Protein AF-A0A530QKJ3-F1 (afdb_monomer)

Foldseek 3Di:
DQLCVQLVVQVVVDDCVQLVVCVVVVDDPVCSCVPPVCVSSVVSNVLSVLVVVVVVLVPLVVQCVPDDPPDHDPSNVLVVVVVVHDDPVSVVVVVVVVVVSVVSVVVSCVVPPVPPPD

Structure (mmCIF, N/CA/C/O backbone):
data_AF-A0A530QKJ3-F1
#
_entry.id   AF-A0A530QKJ3-F1
#
loop_
_atom_site.group_PDB
_atom_site.id
_atom_site.type_symbol
_atom_site.label_atom_id
_atom_site.label_alt_id
_atom_site.label_comp_id
_atom_site.label_asym_id
_atom_site.label_entity_id
_atom_site.label_seq_id
_atom_site.pdbx_PDB_ins_code
_atom_site.Cartn_x
_atom_site.Cartn_y
_atom_site.Cartn_z
_atom_site.occupancy
_atom_site.B_iso_or_equiv
_atom_site.auth_seq_id
_atom_site.auth_comp_id
_atom_site.auth_asym_id
_atom_site.auth_atom_id
_atom_site.pdbx_PDB_model_num
ATOM 1 N N . PRO A 1 1 ? 5.026 7.054 5.073 1.00 78.75 1 PRO A N 1
ATOM 2 C CA . PRO A 1 1 ? 3.901 7.862 5.618 1.00 78.75 1 PRO A CA 1
ATOM 3 C C . PRO A 1 1 ? 2.516 7.478 5.063 1.00 78.75 1 PRO A C 1
ATOM 5 O O . PRO A 1 1 ? 1.551 7.523 5.814 1.00 78.75 1 PRO A O 1
ATOM 8 N N . TYR A 1 2 ? 2.405 7.077 3.790 1.00 82.75 2 TYR A N 1
ATOM 9 C CA . TYR A 1 2 ? 1.117 6.834 3.120 1.00 82.75 2 TYR A CA 1
ATOM 10 C C . TYR A 1 2 ? 0.216 5.799 3.809 1.00 82.75 2 TYR A C 1
ATOM 12 O O . TYR A 1 2 ? -0.948 6.083 4.070 1.00 82.75 2 TYR A O 1
ATOM 20 N N . VAL A 1 3 ? 0.767 4.640 4.189 1.00 85.81 3 VAL A N 1
ATOM 21 C CA . VAL A 1 3 ? 0.017 3.594 4.910 1.00 85.81 3 VAL A CA 1
ATOM 22 C C . VAL A 1 3 ? -0.552 4.123 6.228 1.00 85.81 3 VAL A C 1
ATOM 24 O O . VAL A 1 3 ? -1.712 3.876 6.533 1.00 85.81 3 VAL A O 1
ATOM 27 N N . ILE A 1 4 ? 0.243 4.889 6.983 1.00 87.50 4 ILE A N 1
ATOM 28 C CA . ILE A 1 4 ? -0.162 5.444 8.282 1.00 87.50 4 ILE A CA 1
ATOM 29 C C . ILE A 1 4 ? -1.372 6.362 8.107 1.00 87.50 4 ILE A C 1
ATOM 31 O O . ILE A 1 4 ? -2.337 6.230 8.844 1.00 87.50 4 ILE A O 1
ATOM 35 N N . VAL A 1 5 ? -1.358 7.248 7.108 1.00 85.62 5 VAL A N 1
ATOM 36 C CA . VAL A 1 5 ? -2.479 8.167 6.848 1.00 85.62 5 VAL A CA 1
ATOM 37 C C . VAL A 1 5 ? -3.758 7.393 6.518 1.00 85.62 5 VAL A C 1
ATOM 39 O O . VAL A 1 5 ? -4.805 7.655 7.106 1.00 85.62 5 VAL A O 1
ATOM 42 N N . VAL A 1 6 ? -3.667 6.404 5.625 1.00 83.19 6 VAL A N 1
ATOM 43 C CA . VAL A 1 6 ? -4.828 5.616 5.181 1.00 83.19 6 VAL A CA 1
ATOM 44 C C . VAL A 1 6 ? -5.393 4.752 6.312 1.00 83.19 6 VAL A C 1
ATOM 46 O O . VAL A 1 6 ? -6.606 4.707 6.515 1.00 83.19 6 VAL A O 1
ATOM 49 N N . VAL A 1 7 ? -4.530 4.083 7.078 1.00 85.56 7 VAL A N 1
ATOM 50 C CA . VAL A 1 7 ? -4.953 3.211 8.182 1.00 85.56 7 VAL A CA 1
ATOM 51 C C . VAL A 1 7 ? -5.505 4.027 9.351 1.00 85.56 7 VAL A C 1
ATOM 53 O O . VAL A 1 7 ? -6.540 3.657 9.902 1.00 85.56 7 VAL A O 1
ATOM 56 N N . SER A 1 8 ? -4.890 5.164 9.691 1.00 84.44 8 SER A N 1
ATOM 57 C CA . SER A 1 8 ? -5.386 6.052 10.749 1.00 84.44 8 SER A CA 1
ATOM 58 C C . SER A 1 8 ? -6.759 6.637 10.420 1.00 84.44 8 SER A C 1
ATOM 60 O O . SER A 1 8 ? -7.625 6.661 11.289 1.00 84.44 8 SER A O 1
ATOM 62 N N . ALA A 1 9 ? -7.002 7.037 9.167 1.00 84.00 9 ALA A N 1
ATOM 63 C CA . ALA A 1 9 ? -8.322 7.503 8.738 1.00 84.00 9 ALA A CA 1
ATOM 64 C C . ALA A 1 9 ? -9.399 6.415 8.904 1.00 84.00 9 ALA A C 1
ATOM 66 O O . ALA A 1 9 ? -10.520 6.700 9.313 1.00 84.00 9 ALA A O 1
ATOM 67 N N . ARG A 1 10 ? -9.054 5.145 8.648 1.00 82.50 10 ARG A N 1
ATOM 68 C CA . ARG A 1 10 ? -9.970 4.018 8.879 1.00 82.50 10 ARG A CA 1
ATOM 69 C C . ARG A 1 10 ? -10.202 3.766 10.364 1.00 82.50 10 ARG A C 1
ATOM 71 O O . ARG A 1 10 ? -11.351 3.600 10.756 1.00 82.50 10 ARG A O 1
ATOM 78 N N . LEU A 1 11 ? -9.155 3.803 11.186 1.00 84.38 11 LEU A N 1
ATOM 79 C CA . LEU A 1 11 ? -9.276 3.672 12.641 1.00 84.38 11 LEU A CA 1
ATOM 80 C C . LEU A 1 11 ? -10.161 4.760 13.266 1.00 84.38 11 LEU A C 1
ATOM 82 O O . LEU A 1 11 ? -10.899 4.462 14.192 1.00 84.38 11 LEU A O 1
ATOM 86 N N . GLN A 1 12 ? -10.153 5.989 12.745 1.00 84.44 12 GLN A N 1
ATOM 87 C CA . GLN A 1 12 ? -11.035 7.059 13.239 1.00 84.44 12 GLN A CA 1
ATOM 88 C C . GLN A 1 12 ? -12.526 6.775 13.016 1.00 84.44 12 GLN A C 1
ATOM 90 O O . GLN A 1 12 ? -13.361 7.270 13.762 1.00 84.44 12 GLN A O 1
ATOM 95 N N . THR A 1 13 ? -12.863 5.972 12.005 1.00 81.88 13 THR A N 1
ATOM 96 C CA . THR A 1 13 ? -14.250 5.566 11.717 1.00 81.88 13 THR A CA 1
ATOM 97 C C . THR A 1 13 ? -14.686 4.306 12.472 1.00 81.88 13 THR A C 1
ATOM 99 O O . THR A 1 13 ? -15.797 3.820 12.270 1.00 81.88 13 THR A O 1
ATOM 102 N N . PHE A 1 14 ? -13.809 3.732 13.299 1.00 84.56 14 PHE A N 1
ATOM 103 C CA . PHE A 1 14 ? -14.083 2.506 14.036 1.00 84.56 14 PHE A CA 1
ATOM 104 C C . PHE A 1 14 ? -14.910 2.786 15.294 1.00 84.56 14 PHE A C 1
ATOM 106 O O . PHE A 1 14 ? -14.534 3.620 16.114 1.00 84.56 14 PHE A O 1
ATOM 113 N N . ALA A 1 15 ? -16.017 2.059 15.456 1.00 84.94 15 ALA A N 1
ATOM 114 C CA . ALA A 1 15 ? -16.871 2.137 16.634 1.00 84.94 15 ALA A CA 1
ATOM 115 C C . ALA A 1 15 ? -16.205 1.437 17.841 1.00 84.94 15 ALA A C 1
ATOM 117 O O . ALA A 1 15 ? -16.057 0.208 17.820 1.00 84.94 15 ALA A O 1
ATOM 118 N N . PRO A 1 16 ? -15.825 2.170 18.907 1.00 85.81 16 PRO A N 1
ATOM 119 C CA . PRO A 1 16 ? -15.162 1.588 20.076 1.00 85.81 16 PRO A CA 1
ATOM 120 C C . PRO A 1 16 ? -16.060 0.607 20.847 1.00 85.81 16 PRO A C 1
ATOM 122 O O . PRO A 1 16 ? -15.544 -0.272 21.543 1.00 85.81 16 PRO A O 1
ATOM 125 N N . GLU A 1 17 ? -17.384 0.677 20.659 1.00 89.00 17 GLU A N 1
ATOM 126 C CA . GLU A 1 17 ? -18.345 -0.251 21.270 1.00 89.00 17 GLU A CA 1
ATOM 127 C C . GLU A 1 17 ? -18.044 -1.723 20.929 1.00 89.00 17 GLU A C 1
ATOM 129 O O . GLU A 1 17 ? -18.278 -2.614 21.746 1.00 89.00 17 GLU A O 1
ATOM 134 N N . LEU A 1 18 ? -17.475 -2.002 19.746 1.00 87.00 18 LEU A N 1
ATOM 135 C CA . LEU A 1 18 ? -17.102 -3.362 19.336 1.00 87.00 18 LEU A CA 1
ATOM 136 C C . LEU A 1 18 ? -15.961 -3.937 20.191 1.00 87.00 18 LEU A C 1
ATOM 138 O O . LEU A 1 18 ? -15.949 -5.132 20.494 1.00 87.00 18 LEU A O 1
ATOM 142 N N . GLU A 1 19 ? -15.006 -3.100 20.605 1.00 89.75 19 GLU A N 1
ATOM 143 C CA . GLU A 1 19 ? -13.926 -3.515 21.507 1.00 89.75 19 GLU A CA 1
ATOM 144 C C . GLU A 1 19 ? -14.405 -3.641 22.950 1.00 89.75 19 GLU A C 1
ATOM 146 O O . GLU A 1 19 ? -13.936 -4.514 23.684 1.00 8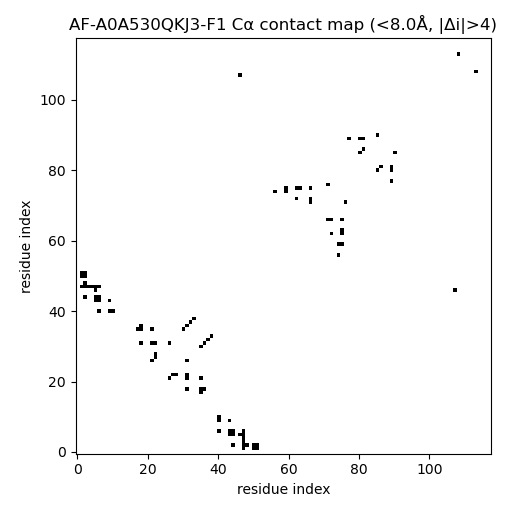9.75 19 GLU A O 1
ATOM 151 N N . GLU A 1 20 ? -15.326 -2.779 23.375 1.00 88.69 20 GLU A N 1
ATOM 152 C CA . GLU A 1 20 ? -15.957 -2.861 24.694 1.00 88.69 20 GLU A CA 1
ATOM 153 C C . GLU A 1 20 ? -16.776 -4.144 24.836 1.00 88.69 20 GLU A C 1
ATOM 155 O O . GLU A 1 20 ? -16.559 -4.890 25.788 1.00 88.69 20 GLU A O 1
ATOM 160 N N . ALA A 1 21 ? -17.608 -4.481 23.846 1.00 89.69 21 ALA A N 1
ATOM 161 C CA . ALA A 1 21 ? -18.388 -5.718 23.839 1.00 89.69 21 ALA A CA 1
ATOM 162 C C . ALA A 1 21 ? -17.497 -6.971 23.904 1.00 89.69 21 ALA A C 1
ATOM 164 O O . ALA A 1 21 ? -17.773 -7.904 24.661 1.00 89.69 21 ALA A O 1
ATOM 165 N N . ALA A 1 22 ? -16.390 -6.989 23.156 1.00 88.69 22 ALA A N 1
ATOM 166 C CA . ALA A 1 22 ? -15.437 -8.094 23.198 1.00 88.69 22 ALA A CA 1
ATOM 167 C C . ALA A 1 22 ? -14.762 -8.228 24.576 1.00 88.69 22 A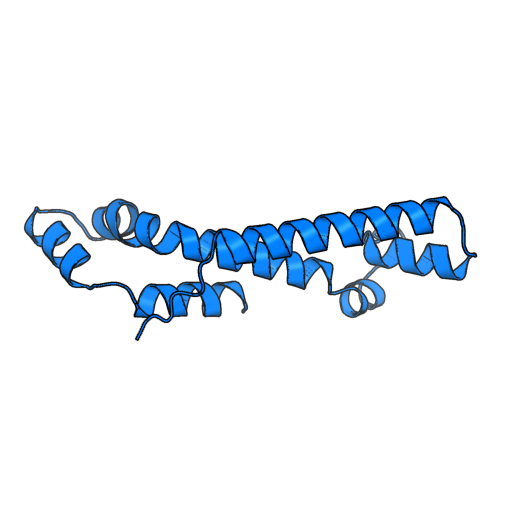LA A C 1
ATOM 169 O O . ALA A 1 22 ? -14.609 -9.346 25.077 1.00 88.69 22 ALA A O 1
ATOM 170 N N . ARG A 1 23 ? -14.412 -7.105 25.221 1.00 91.31 23 ARG A N 1
ATOM 171 C CA . ARG A 1 23 ? -13.878 -7.092 26.594 1.00 91.31 23 ARG A CA 1
ATOM 172 C C . ARG A 1 23 ? -14.914 -7.555 27.619 1.00 91.31 23 ARG A C 1
ATOM 174 O O . ARG A 1 23 ? -14.566 -8.337 28.500 1.00 91.31 23 ARG A O 1
ATOM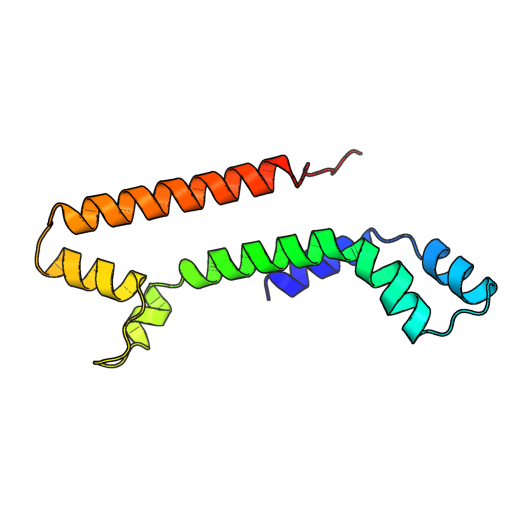 181 N N . SER A 1 24 ? -16.181 -7.160 27.477 1.00 92.88 24 SER A N 1
ATOM 182 C CA . SER A 1 24 ? -17.283 -7.629 28.333 1.00 92.88 24 SER A CA 1
ATOM 183 C C . SER A 1 24 ? -17.513 -9.141 28.237 1.00 92.88 24 SER A C 1
ATOM 185 O O . SER A 1 24 ? -17.903 -9.760 29.222 1.00 92.88 24 SER A O 1
ATOM 187 N N . LEU A 1 25 ? -17.216 -9.755 27.088 1.00 91.88 25 LEU A N 1
ATOM 188 C CA . LEU A 1 25 ? -17.250 -11.210 26.888 1.00 91.88 25 LEU A CA 1
ATOM 189 C C . LEU A 1 25 ? -15.991 -11.936 27.408 1.00 91.88 25 LEU A C 1
ATOM 191 O O . LEU A 1 25 ? -15.842 -13.140 27.202 1.00 91.88 25 LEU A O 1
ATOM 195 N N . GLY A 1 26 ? -15.079 -11.225 28.079 1.00 92.75 26 GLY A N 1
ATOM 196 C CA . GLY A 1 26 ? -13.866 -11.787 28.676 1.00 92.75 26 GLY A CA 1
ATOM 197 C C . GLY A 1 26 ? -12.657 -11.854 27.738 1.00 92.75 26 GLY A C 1
ATOM 198 O O . GLY A 1 26 ? -11.671 -12.512 28.075 1.00 92.75 26 GLY A O 1
ATOM 199 N N . ALA A 1 27 ? -12.693 -11.199 26.570 1.00 92.88 27 ALA A N 1
ATOM 200 C CA . ALA A 1 27 ? -11.530 -11.149 25.687 1.00 92.88 27 ALA A CA 1
ATOM 201 C C . ALA A 1 27 ? -10.432 -10.235 26.260 1.00 92.88 27 ALA A C 1
ATOM 203 O O . ALA A 1 27 ? -10.688 -9.106 26.680 1.00 92.88 27 ALA A O 1
ATOM 204 N N . ASN A 1 28 ? -9.184 -10.702 26.225 1.00 92.06 28 ASN A N 1
ATOM 205 C CA . ASN A 1 28 ? -8.020 -9.887 26.573 1.00 92.06 28 ASN A CA 1
ATOM 206 C C . ASN A 1 28 ? -7.632 -8.926 25.428 1.00 92.06 28 ASN A C 1
ATOM 208 O O . ASN A 1 28 ? -8.035 -9.115 24.280 1.00 92.06 28 ASN A O 1
ATOM 212 N N . GLN A 1 29 ? -6.803 -7.915 25.716 1.00 89.25 29 GLN A N 1
ATOM 213 C CA . GLN A 1 29 ? -6.435 -6.870 24.746 1.00 89.25 29 GLN A CA 1
ATOM 214 C C . GLN A 1 29 ? -5.894 -7.433 23.421 1.00 89.25 29 GLN A C 1
ATOM 216 O O . GLN A 1 29 ? -6.276 -6.982 22.345 1.00 89.25 29 GLN A O 1
ATOM 221 N N . TRP A 1 30 ? -5.045 -8.462 23.480 1.00 93.88 30 TRP A N 1
ATOM 222 C CA . TRP A 1 30 ? -4.478 -9.084 22.282 1.00 93.88 30 TRP A CA 1
ATOM 223 C C . TRP A 1 30 ? -5.530 -9.812 21.435 1.00 93.88 30 TRP A C 1
ATOM 225 O O . TRP A 1 30 ? -5.497 -9.758 20.203 1.00 93.88 30 TRP A O 1
ATOM 235 N N . GLN A 1 31 ? -6.486 -10.483 22.082 1.00 91.81 31 GLN A N 1
ATOM 236 C CA . GLN A 1 31 ? -7.609 -11.129 21.407 1.00 91.81 31 GLN A CA 1
ATOM 237 C C . GLN A 1 31 ? -8.511 -10.099 20.728 1.00 91.81 31 GLN A C 1
ATOM 239 O O . GLN A 1 31 ? -8.881 -10.316 19.576 1.00 91.81 31 GLN A O 1
ATOM 244 N N . VAL A 1 32 ? -8.814 -8.988 21.403 1.00 92.81 32 VAL A N 1
ATOM 245 C CA . VAL A 1 32 ? -9.614 -7.886 20.851 1.00 92.81 32 VAL A CA 1
ATOM 246 C C . VAL A 1 32 ? -8.933 -7.305 19.614 1.00 92.81 32 VAL A C 1
ATOM 248 O O . VAL A 1 32 ? -9.520 -7.316 18.533 1.00 92.81 32 VAL A O 1
ATOM 251 N N . THR A 1 33 ? -7.654 -6.928 19.716 1.00 91.31 33 THR A N 1
ATOM 252 C CA . THR A 1 33 ? -6.908 -6.380 18.576 1.00 91.31 33 THR A CA 1
ATOM 253 C C . THR A 1 33 ? -6.862 -7.356 17.405 1.00 91.31 33 THR A C 1
ATOM 255 O O . THR A 1 33 ? -7.142 -6.971 16.275 1.00 91.31 33 THR A O 1
ATOM 258 N N . ARG A 1 34 ? -6.538 -8.633 17.638 1.00 93.69 34 ARG A N 1
ATOM 259 C CA . ARG A 1 34 ? -6.362 -9.605 16.548 1.00 93.69 34 ARG A CA 1
ATOM 260 C C . ARG A 1 34 ? -7.679 -10.071 15.922 1.00 93.69 34 ARG A C 1
ATOM 262 O O . ARG A 1 34 ? -7.683 -10.400 14.738 1.00 93.69 34 ARG A O 1
ATOM 269 N N . ARG A 1 35 ? -8.762 -10.171 16.698 1.00 90.62 35 ARG A N 1
ATOM 270 C CA . ARG A 1 35 ? -10.037 -10.764 16.245 1.00 90.62 35 ARG A CA 1
ATOM 271 C C . ARG A 1 35 ? -11.114 -9.739 15.906 1.00 90.62 35 ARG A C 1
ATOM 273 O O . ARG A 1 35 ? -12.023 -10.090 15.166 1.00 90.62 35 ARG A O 1
ATOM 280 N N . VAL A 1 36 ? -11.022 -8.516 16.424 1.00 90.19 36 VAL A N 1
ATOM 281 C CA . VAL A 1 36 ? -12.033 -7.466 16.228 1.00 90.19 36 VAL A CA 1
ATOM 282 C C . VAL A 1 36 ? -11.438 -6.309 15.441 1.00 90.19 36 VAL A C 1
ATOM 284 O O . VAL A 1 36 ? -11.839 -6.073 14.303 1.00 90.19 36 VAL A O 1
ATOM 287 N N . THR A 1 37 ? -10.429 -5.639 15.999 1.00 89.12 37 THR A N 1
ATOM 288 C CA . THR A 1 37 ? -9.868 -4.416 15.411 1.00 89.12 37 THR A CA 1
ATOM 289 C C . THR A 1 37 ? -9.168 -4.702 14.084 1.00 89.12 37 THR A C 1
ATOM 291 O O . THR A 1 37 ? -9.466 -4.068 13.075 1.00 89.12 37 THR A O 1
ATOM 294 N N . LEU A 1 38 ? -8.268 -5.695 14.053 1.00 89.50 38 LEU A N 1
ATOM 295 C CA . LEU A 1 38 ? -7.447 -6.010 12.884 1.00 89.50 38 LEU A CA 1
ATOM 296 C C . LEU A 1 38 ? -8.301 -6.418 11.672 1.00 89.50 38 LEU A C 1
ATOM 298 O O . LEU A 1 38 ? -8.1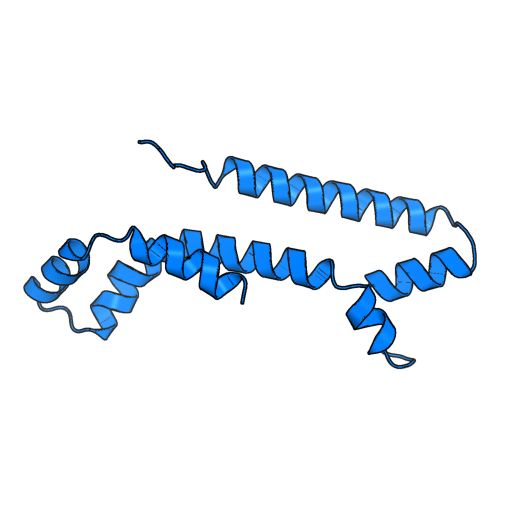57 -5.768 10.639 1.00 89.50 38 LEU A O 1
ATOM 302 N N . PRO A 1 39 ? -9.225 -7.399 11.749 1.00 88.62 39 PRO A N 1
ATOM 303 C CA . PRO A 1 39 ? -10.051 -7.781 10.600 1.00 88.62 39 PRO A CA 1
ATOM 304 C C . PRO A 1 39 ? -10.930 -6.638 10.087 1.00 88.62 39 PRO A C 1
ATOM 306 O O . PRO A 1 39 ? -11.200 -6.563 8.891 1.00 88.62 39 PRO A O 1
ATOM 309 N N . TRP A 1 40 ? -11.334 -5.723 10.969 1.00 87.38 40 TRP A N 1
ATOM 310 C CA . TRP A 1 40 ? -12.134 -4.565 10.593 1.00 87.38 40 TRP A CA 1
ATOM 311 C C . TRP A 1 40 ? -11.316 -3.505 9.836 1.00 87.38 40 TRP A C 1
ATOM 313 O O . TRP A 1 40 ? -11.782 -2.961 8.832 1.00 87.38 40 TRP A O 1
ATOM 323 N N . ILE A 1 41 ? -10.068 -3.242 10.251 1.00 88.19 41 ILE A N 1
ATOM 324 C CA . ILE A 1 41 ? -9.170 -2.315 9.537 1.00 88.19 41 ILE A CA 1
ATOM 325 C C . ILE A 1 41 ? -8.460 -2.951 8.335 1.00 88.19 41 ILE A C 1
ATOM 327 O O . ILE A 1 41 ? -7.922 -2.214 7.509 1.00 88.19 41 ILE A O 1
ATOM 331 N N . MET A 1 42 ? -8.455 -4.285 8.204 1.00 87.75 42 MET A N 1
ATOM 332 C CA . MET A 1 42 ? -7.756 -5.022 7.136 1.00 87.75 42 MET A CA 1
ATOM 333 C C . MET A 1 42 ? -8.025 -4.485 5.721 1.00 87.75 42 MET A C 1
ATOM 335 O O . MET A 1 42 ? -7.052 -4.301 4.989 1.00 87.75 42 MET A O 1
ATOM 339 N N . PRO A 1 43 ? -9.269 -4.147 5.319 1.00 83.38 43 PRO A N 1
ATOM 340 C CA . PRO A 1 43 ? -9.513 -3.527 4.016 1.00 83.38 43 PRO A CA 1
ATOM 341 C C . PRO A 1 43 ? -8.727 -2.221 3.831 1.00 83.38 43 PRO A C 1
ATOM 343 O O . PRO A 1 43 ? -8.171 -1.979 2.765 1.00 83.38 43 PRO A O 1
ATOM 346 N N . GLY A 1 44 ? -8.620 -1.407 4.886 1.00 83.69 44 GLY A N 1
ATOM 347 C CA . GLY A 1 44 ? -7.832 -0.174 4.908 1.00 83.69 44 GLY A CA 1
ATOM 348 C C . GLY A 1 44 ? -6.324 -0.404 4.871 1.00 83.69 44 GLY A C 1
ATOM 349 O O . GLY A 1 44 ? -5.609 0.324 4.188 1.00 83.69 44 GLY A O 1
ATOM 350 N N . VAL A 1 45 ? -5.838 -1.438 5.562 1.00 87.44 45 VAL A N 1
ATOM 351 C CA . VAL A 1 45 ? -4.424 -1.844 5.526 1.00 87.44 45 VAL A CA 1
ATOM 352 C C . VAL A 1 45 ? -4.032 -2.292 4.119 1.00 87.44 45 VAL A C 1
ATOM 354 O O . VAL A 1 45 ? -3.005 -1.852 3.604 1.00 87.44 45 VAL A O 1
ATOM 357 N N . ILE A 1 46 ? -4.873 -3.099 3.466 1.00 85.31 46 ILE A N 1
ATOM 358 C CA . ILE A 1 46 ? -4.666 -3.533 2.078 1.00 85.31 46 ILE A CA 1
ATOM 359 C C . ILE A 1 46 ? -4.687 -2.321 1.134 1.00 85.31 46 ILE A C 1
ATOM 361 O O . ILE A 1 46 ? -3.801 -2.198 0.290 1.00 85.31 46 ILE A O 1
ATOM 365 N N . ALA A 1 47 ? -5.632 -1.390 1.318 1.00 81.44 47 ALA A N 1
ATOM 366 C CA . ALA A 1 47 ? -5.700 -0.143 0.549 1.00 81.44 47 ALA A CA 1
ATOM 367 C C . ALA A 1 47 ? -4.413 0.681 0.670 1.00 81.44 47 ALA A C 1
ATOM 369 O O . ALA A 1 47 ? -3.808 1.069 -0.329 1.00 81.44 47 ALA A O 1
ATOM 370 N N . GLY A 1 48 ? -3.985 0.930 1.911 1.00 85.12 48 GLY A N 1
ATOM 371 C CA . GLY A 1 48 ? -2.793 1.712 2.215 1.00 85.12 48 GLY A CA 1
ATOM 372 C C . GLY A 1 48 ? -1.529 1.045 1.685 1.00 85.12 48 GLY A C 1
ATOM 373 O O . GLY A 1 48 ? -0.660 1.735 1.157 1.00 85.12 48 GLY A O 1
ATOM 374 N N . GLY A 1 49 ? -1.446 -0.285 1.771 1.00 87.31 49 GLY A N 1
ATOM 375 C CA . GLY A 1 49 ? -0.350 -1.076 1.217 1.00 87.31 49 GLY A CA 1
ATOM 376 C C . GLY A 1 49 ? -0.261 -0.979 -0.306 1.00 87.31 49 GLY A C 1
ATOM 377 O O . GLY A 1 49 ? 0.808 -0.679 -0.832 1.00 87.31 49 GLY A O 1
ATOM 378 N N . LEU A 1 50 ? -1.383 -1.150 -1.013 1.00 83.56 50 LEU A N 1
ATOM 379 C CA . LEU A 1 50 ? -1.444 -0.997 -2.472 1.00 83.56 50 LEU A CA 1
ATOM 380 C C . LEU A 1 50 ? -1.067 0.420 -2.912 1.00 83.56 50 LEU A C 1
ATOM 382 O O . LEU A 1 50 ? -0.301 0.592 -3.859 1.00 83.56 50 LEU A O 1
ATOM 386 N N . PHE A 1 51 ? -1.558 1.436 -2.203 1.00 82.75 51 PHE A N 1
ATOM 387 C CA . PHE A 1 51 ? -1.219 2.825 -2.494 1.00 82.75 51 PHE A CA 1
ATOM 388 C C . PHE A 1 51 ? 0.268 3.117 -2.251 1.00 82.75 51 PHE A C 1
ATOM 390 O O . PHE A 1 51 ? 0.923 3.724 -3.093 1.00 82.75 51 PHE A O 1
ATOM 397 N N . ALA A 1 52 ? 0.834 2.636 -1.142 1.00 86.94 52 ALA A N 1
ATOM 398 C CA . ALA A 1 52 ? 2.258 2.789 -0.858 1.00 86.94 52 ALA A CA 1
ATOM 399 C C . ALA A 1 52 ? 3.144 2.070 -1.886 1.00 86.94 52 ALA A C 1
ATOM 401 O O . ALA A 1 52 ? 4.178 2.609 -2.274 1.00 86.94 52 ALA A O 1
ATOM 402 N N . PHE A 1 53 ? 2.728 0.891 -2.357 1.00 84.69 53 PHE A N 1
ATOM 403 C CA . PHE A 1 53 ? 3.401 0.178 -3.440 1.00 84.69 53 PHE A CA 1
ATOM 404 C C . PHE A 1 53 ? 3.391 0.987 -4.743 1.00 84.69 53 PHE A C 1
ATOM 406 O O . PHE A 1 53 ? 4.443 1.176 -5.351 1.00 84.69 53 PHE A O 1
ATOM 413 N N . ALA A 1 54 ? 2.230 1.524 -5.134 1.00 82.00 54 ALA A N 1
ATOM 414 C CA . ALA A 1 54 ? 2.103 2.350 -6.333 1.00 82.00 54 ALA A CA 1
ATOM 415 C C . ALA A 1 54 ? 3.003 3.594 -6.268 1.00 82.00 54 ALA A C 1
ATOM 417 O O . ALA A 1 54 ? 3.749 3.867 -7.205 1.00 82.00 54 ALA A O 1
ATOM 418 N N . VAL A 1 55 ? 2.999 4.302 -5.133 1.00 84.19 55 VAL A N 1
ATOM 419 C CA . VAL A 1 55 ? 3.861 5.476 -4.936 1.00 84.19 55 VAL A CA 1
ATOM 420 C C . VAL A 1 55 ? 5.343 5.097 -4.945 1.00 84.19 55 VAL A C 1
ATOM 422 O O . VAL A 1 55 ? 6.151 5.827 -5.50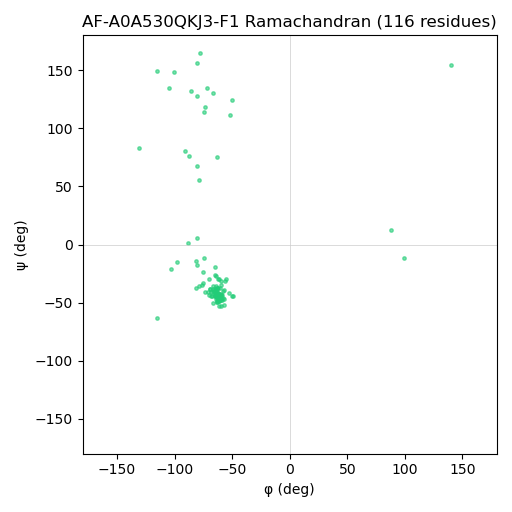5 1.00 84.19 55 VAL A O 1
ATOM 425 N N . SER A 1 56 ? 5.723 3.956 -4.367 1.00 85.12 56 SER A N 1
ATOM 426 C CA . SER A 1 56 ? 7.114 3.492 -4.408 1.00 85.12 56 SER A CA 1
ATOM 427 C C . SER A 1 56 ? 7.592 3.220 -5.834 1.00 85.12 56 SER A C 1
ATOM 429 O O . SER A 1 56 ? 8.750 3.490 -6.142 1.00 85.12 56 SER A O 1
ATOM 431 N N . PHE A 1 57 ? 6.728 2.682 -6.697 1.00 80.75 57 PHE A N 1
ATOM 432 C CA . PHE A 1 57 ? 7.069 2.417 -8.095 1.00 80.75 57 PHE A CA 1
ATOM 433 C C . PHE A 1 57 ? 7.232 3.710 -8.913 1.00 80.75 57 PHE A C 1
ATOM 435 O O . PHE A 1 57 ? 8.056 3.760 -9.824 1.00 80.75 57 PHE A O 1
ATOM 442 N N . ASP A 1 58 ? 6.510 4.772 -8.544 1.00 83.50 58 ASP A N 1
ATOM 443 C CA . ASP A 1 58 ? 6.590 6.104 -9.164 1.00 83.50 58 ASP A CA 1
ATOM 444 C C . ASP A 1 58 ? 7.866 6.890 -8.785 1.00 83.50 58 ASP A C 1
ATOM 446 O O . ASP A 1 58 ? 8.215 7.893 -9.407 1.00 83.50 58 ASP A O 1
ATOM 450 N N . GLN A 1 59 ? 8.640 6.428 -7.795 1.00 86.12 59 GLN A N 1
ATOM 451 C CA . GLN A 1 59 ? 9.866 7.099 -7.341 1.00 86.12 59 GLN A CA 1
ATOM 452 C C . GLN A 1 59 ? 11.079 6.850 -8.257 1.00 86.12 59 GLN A C 1
ATOM 454 O O . GLN A 1 59 ? 12.159 6.440 -7.815 1.00 86.12 59 GLN A O 1
ATOM 459 N N . PHE A 1 60 ? 10.933 7.165 -9.545 1.00 85.50 60 PHE A N 1
ATOM 460 C CA . PHE A 1 60 ? 12.015 7.099 -10.527 1.00 85.50 60 PHE A CA 1
ATOM 461 C C . PHE A 1 60 ? 13.174 8.037 -10.173 1.00 85.50 60 PHE A C 1
ATOM 463 O O . PHE A 1 60 ? 14.318 7.602 -10.175 1.00 85.50 60 PHE A O 1
ATOM 470 N N . VAL A 1 61 ? 12.900 9.306 -9.847 1.00 84.06 61 VAL A N 1
ATOM 471 C CA . VAL A 1 61 ? 13.950 10.323 -9.633 1.00 84.06 61 VAL A CA 1
ATOM 472 C C . VAL A 1 61 ? 14.888 9.911 -8.501 1.00 84.06 61 VAL A C 1
ATOM 474 O O . VAL A 1 61 ? 16.106 9.922 -8.657 1.00 84.06 61 VAL A O 1
ATOM 477 N N . VAL A 1 62 ? 14.312 9.490 -7.375 1.00 86.56 62 VAL A N 1
ATOM 478 C CA . VAL A 1 62 ? 15.063 9.020 -6.206 1.00 86.56 62 VAL A CA 1
ATOM 479 C C . VAL A 1 62 ? 15.869 7.770 -6.556 1.00 86.56 62 VAL A C 1
ATOM 481 O O . VAL A 1 62 ? 17.060 7.712 -6.259 1.00 86.56 62 VAL A O 1
ATOM 484 N N . SER A 1 63 ? 15.246 6.808 -7.245 1.00 87.00 63 SER A N 1
ATOM 485 C CA . SER A 1 63 ? 15.930 5.597 -7.705 1.00 87.00 63 SER A CA 1
ATOM 486 C C . SER A 1 63 ? 17.092 5.919 -8.644 1.00 87.00 63 SER A C 1
ATOM 488 O O . SER A 1 63 ? 18.169 5.373 -8.477 1.00 87.00 63 SER A O 1
ATOM 490 N N . TYR A 1 64 ? 16.919 6.844 -9.587 1.00 84.75 64 TYR A N 1
ATOM 491 C CA . TYR A 1 64 ? 17.945 7.218 -10.560 1.00 84.75 64 TYR A CA 1
ATOM 492 C C . TYR A 1 64 ? 19.186 7.824 -9.898 1.00 84.75 64 TYR A C 1
ATOM 494 O O . TYR A 1 64 ? 20.305 7.468 -10.256 1.00 84.75 64 TYR A O 1
ATOM 502 N N . PHE A 1 65 ? 19.000 8.709 -8.914 1.00 87.81 65 PHE A N 1
ATOM 503 C CA . PHE A 1 65 ? 20.120 9.333 -8.205 1.00 87.81 65 PHE A CA 1
ATOM 504 C C . PHE A 1 65 ? 20.805 8.404 -7.192 1.00 87.81 65 PHE A C 1
ATOM 506 O O . PHE A 1 65 ? 21.969 8.629 -6.870 1.00 87.81 65 PHE A O 1
ATOM 513 N N . LEU A 1 66 ? 20.106 7.382 -6.689 1.00 87.81 66 LEU A N 1
ATOM 514 C CA . LEU A 1 66 ? 20.650 6.415 -5.727 1.00 87.81 66 LEU A CA 1
ATOM 515 C C . LEU A 1 66 ? 21.130 5.103 -6.371 1.00 87.81 66 LEU A C 1
ATOM 517 O O . LEU A 1 66 ? 21.843 4.333 -5.727 1.00 87.81 66 LEU A O 1
ATOM 521 N N . SER A 1 67 ? 20.754 4.822 -7.620 1.00 82.94 67 SER A N 1
ATOM 522 C CA . SER A 1 67 ? 21.160 3.611 -8.334 1.00 82.94 67 SER A CA 1
ATOM 523 C C . SER A 1 67 ? 22.664 3.608 -8.608 1.00 82.94 67 SER A C 1
ATOM 525 O O . SER A 1 67 ? 23.229 4.554 -9.150 1.00 82.94 67 SER A O 1
ATOM 527 N N . THR A 1 68 ? 23.310 2.493 -8.271 1.00 77.06 68 THR A N 1
ATOM 528 C CA . THR A 1 68 ? 24.727 2.226 -8.563 1.00 77.06 68 THR A CA 1
ATOM 529 C C . THR A 1 68 ? 24.826 1.300 -9.783 1.00 77.06 68 THR A C 1
ATOM 531 O O . THR A 1 68 ? 23.929 0.470 -9.976 1.00 77.06 68 THR A O 1
ATOM 534 N N . PRO A 1 69 ? 25.881 1.389 -10.620 1.00 70.81 69 PRO A N 1
ATOM 535 C CA . PRO A 1 69 ? 26.076 0.455 -11.728 1.00 70.81 69 PRO A CA 1
ATOM 536 C C . PRO A 1 69 ? 25.971 -1.007 -11.266 1.00 70.81 69 PRO A C 1
ATOM 538 O O . PRO A 1 69 ? 26.662 -1.418 -10.338 1.00 70.81 69 PRO A O 1
ATOM 541 N N . GLY A 1 70 ? 25.084 -1.780 -11.897 1.00 71.56 70 GLY A N 1
ATOM 542 C CA . GLY A 1 70 ? 24.813 -3.182 -11.551 1.00 71.56 70 GLY A CA 1
ATOM 543 C C . GLY A 1 70 ? 23.574 -3.423 -10.677 1.00 71.56 70 GLY A C 1
ATOM 544 O O . GLY A 1 70 ? 23.142 -4.568 -10.579 1.00 71.56 70 GLY A O 1
ATOM 545 N N . GLN A 1 71 ? 22.965 -2.380 -10.094 1.00 71.62 71 GLN A N 1
ATOM 546 C CA . GLN A 1 71 ? 21.671 -2.466 -9.399 1.00 71.62 71 GLN A CA 1
ATOM 547 C C . GLN A 1 71 ? 20.724 -1.361 -9.865 1.00 71.62 71 GLN A C 1
ATOM 549 O O . GLN A 1 71 ? 20.594 -0.292 -9.261 1.00 71.62 71 GLN A O 1
ATOM 554 N N . THR A 1 72 ? 20.064 -1.633 -10.982 1.00 80.38 72 THR A N 1
ATOM 555 C CA . THR A 1 72 ? 19.119 -0.722 -11.615 1.00 80.38 72 THR A CA 1
ATOM 556 C C . THR A 1 72 ? 17.693 -1.189 -11.378 1.00 80.38 72 THR A C 1
ATOM 558 O O . THR A 1 72 ? 17.357 -2.369 -11.476 1.00 80.38 72 THR A O 1
ATOM 561 N N . THR A 1 73 ? 16.835 -0.244 -11.006 1.00 86.69 73 THR A N 1
ATOM 562 C CA . THR A 1 73 ? 15.404 -0.510 -10.887 1.00 86.69 73 THR A CA 1
ATOM 563 C C . THR A 1 73 ? 14.759 -0.465 -12.269 1.00 86.69 73 THR A C 1
ATOM 565 O O . THR A 1 73 ? 15.253 0.185 -13.190 1.00 86.69 73 THR A O 1
ATOM 568 N N . LEU A 1 74 ? 13.620 -1.140 -12.410 1.00 84.00 74 LEU A N 1
ATOM 569 C CA . LEU A 1 74 ? 12.858 -1.212 -13.662 1.00 84.00 74 LEU A CA 1
ATOM 570 C C . LEU A 1 74 ? 12.607 0.176 -14.304 1.00 84.00 74 LEU A C 1
ATOM 572 O O . LEU A 1 74 ? 12.860 0.323 -15.500 1.00 84.00 74 LEU A O 1
ATOM 576 N N . PRO A 1 75 ? 12.213 1.225 -13.548 1.00 82.69 75 PRO A N 1
ATOM 577 C CA . PRO A 1 75 ? 12.061 2.577 -14.096 1.00 82.69 75 PRO A CA 1
ATOM 578 C C . PRO A 1 75 ? 13.375 3.204 -14.592 1.00 82.69 75 PRO A C 1
ATOM 580 O O . PRO A 1 75 ? 13.384 3.916 -15.597 1.00 82.69 75 PRO A O 1
ATOM 583 N N . VAL A 1 76 ? 14.492 2.937 -13.907 1.00 86.50 76 VAL A N 1
ATOM 584 C CA . VAL A 1 76 ? 15.821 3.442 -14.289 1.00 86.50 76 VAL A CA 1
ATOM 585 C C . VAL A 1 76 ? 16.301 2.791 -15.584 1.00 86.50 76 VAL A C 1
ATOM 587 O O . VAL A 1 76 ? 16.813 3.490 -16.458 1.00 86.50 76 VAL A O 1
ATOM 590 N N . GLU A 1 77 ? 16.068 1.489 -15.750 1.00 85.00 77 GLU A N 1
ATOM 591 C CA . GLU A 1 77 ? 16.373 0.770 -16.992 1.00 85.00 77 GLU A CA 1
ATOM 592 C C . GLU A 1 77 ? 15.550 1.275 -18.176 1.00 85.00 77 GLU A C 1
ATOM 594 O O . GLU A 1 77 ? 16.109 1.535 -19.239 1.00 85.00 77 GLU A O 1
ATOM 599 N N . ILE A 1 78 ? 14.242 1.494 -17.995 1.00 84.62 78 ILE A N 1
ATOM 600 C CA . ILE A 1 78 ? 13.389 2.065 -19.050 1.00 84.62 78 ILE A CA 1
ATOM 601 C C . ILE A 1 78 ? 13.936 3.429 -19.493 1.00 84.62 78 ILE A C 1
ATOM 603 O O . ILE A 1 78 ? 14.092 3.673 -20.689 1.00 84.62 78 ILE A O 1
ATOM 607 N N . TYR A 1 79 ? 14.296 4.301 -18.547 1.00 83.94 79 TYR A N 1
ATOM 608 C CA . TYR A 1 79 ? 14.878 5.607 -18.862 1.00 83.94 79 TYR A CA 1
ATOM 609 C C . TYR A 1 79 ? 16.228 5.499 -19.590 1.00 83.94 79 TYR A C 1
ATOM 611 O O . TYR A 1 79 ? 16.464 6.191 -20.586 1.00 83.94 79 TYR A O 1
ATOM 619 N N . ALA A 1 80 ? 17.116 4.621 -19.118 1.00 84.06 80 ALA A N 1
ATOM 620 C CA . ALA A 1 80 ? 18.412 4.381 -19.743 1.00 84.06 80 ALA A CA 1
ATOM 621 C C . ALA A 1 80 ? 18.267 3.814 -21.165 1.00 84.06 80 ALA A C 1
ATOM 623 O O . ALA A 1 80 ? 19.028 4.193 -22.058 1.00 84.06 80 ALA A O 1
ATOM 624 N N . ALA A 1 81 ? 17.278 2.947 -21.389 1.00 83.69 81 ALA A N 1
ATOM 625 C CA . ALA A 1 81 ? 16.972 2.367 -22.688 1.00 83.69 81 ALA A CA 1
ATOM 626 C C . ALA A 1 81 ? 16.432 3.426 -23.665 1.00 83.69 81 ALA A C 1
ATOM 628 O O . ALA A 1 81 ? 16.943 3.525 -24.777 1.00 83.69 81 ALA A O 1
ATOM 629 N N . ILE A 1 82 ? 15.515 4.302 -23.228 1.00 85.69 82 ILE A N 1
ATOM 630 C CA . ILE A 1 82 ? 15.002 5.416 -24.051 1.00 85.69 82 ILE A CA 1
ATOM 631 C C . ILE A 1 82 ? 16.143 6.336 -24.504 1.00 85.69 82 ILE A C 1
ATOM 633 O O . ILE A 1 82 ? 16.178 6.760 -25.658 1.00 85.69 82 ILE A O 1
ATOM 637 N N . ARG A 1 83 ? 17.119 6.611 -23.624 1.00 83.69 83 ARG A N 1
ATOM 638 C CA . ARG A 1 83 ? 18.306 7.413 -23.970 1.00 83.69 83 ARG A CA 1
ATOM 639 C C . ARG A 1 83 ? 19.205 6.769 -25.028 1.00 83.69 83 ARG A C 1
ATOM 641 O O . ARG A 1 83 ? 19.902 7.499 -25.727 1.00 83.69 83 ARG A O 1
ATOM 648 N N . LYS A 1 84 ? 19.216 5.438 -25.137 1.00 83.56 84 LYS A N 1
ATOM 649 C CA . LYS A 1 84 ? 19.963 4.704 -26.174 1.00 83.56 84 LYS A CA 1
ATOM 650 C C . LYS A 1 84 ? 19.219 4.668 -27.516 1.00 83.56 84 LYS A C 1
ATOM 652 O O . LYS A 1 84 ? 19.851 4.421 -28.538 1.00 83.56 84 LYS A O 1
ATOM 657 N N . GLY A 1 85 ? 17.915 4.939 -27.517 1.00 80.25 85 GLY A N 1
ATOM 658 C CA . GLY A 1 85 ? 17.057 4.992 -28.698 1.00 80.25 85 GLY A CA 1
ATOM 659 C C . GLY A 1 85 ? 15.685 4.378 -28.425 1.00 80.25 85 GLY A C 1
ATOM 660 O O . GLY A 1 85 ? 15.534 3.518 -27.560 1.00 80.25 85 GLY A O 1
ATOM 661 N N . PHE A 1 86 ? 14.669 4.810 -29.170 1.00 77.31 86 PHE A N 1
ATOM 662 C CA . PHE A 1 86 ? 13.340 4.207 -29.075 1.00 77.31 86 PHE A CA 1
ATOM 663 C C . PHE A 1 86 ? 13.342 2.839 -29.748 1.00 77.31 86 PHE A C 1
ATOM 665 O O . PHE A 1 86 ? 13.556 2.742 -30.956 1.00 77.31 86 PHE A O 1
ATOM 672 N N . THR A 1 87 ? 13.068 1.795 -28.972 1.00 85.44 87 THR A N 1
ATOM 673 C CA . THR A 1 87 ? 12.894 0.441 -29.494 1.00 85.44 87 THR A CA 1
ATOM 674 C C . THR A 1 87 ? 11.451 -0.038 -29.273 1.00 85.44 87 THR A C 1
ATOM 676 O O . THR A 1 87 ? 10.797 0.394 -28.313 1.00 85.44 87 THR A O 1
ATOM 679 N N . PRO A 1 88 ? 10.903 -0.905 -30.148 1.00 84.88 88 PRO A N 1
ATOM 680 C CA . PRO A 1 88 ? 9.548 -1.441 -29.992 1.00 84.88 88 PRO A CA 1
ATOM 681 C C . PRO A 1 88 ? 9.309 -2.135 -28.641 1.00 84.88 88 PRO A C 1
ATOM 683 O O . PRO A 1 88 ? 8.198 -2.094 -28.112 1.00 84.88 88 PRO A O 1
ATOM 686 N N . GLU A 1 89 ? 10.350 -2.723 -28.050 1.00 85.75 89 GLU A N 1
ATOM 687 C CA . GLU A 1 89 ? 10.298 -3.410 -26.758 1.00 85.75 89 GLU A CA 1
ATOM 688 C C . GLU A 1 89 ? 9.972 -2.442 -25.611 1.00 85.75 89 GLU A C 1
ATOM 690 O O . GLU A 1 89 ? 9.134 -2.751 -24.763 1.00 85.75 89 GLU A O 1
ATOM 695 N N . ILE A 1 90 ? 10.563 -1.241 -25.608 1.00 84.75 90 ILE A N 1
ATOM 696 C CA . ILE A 1 90 ? 10.299 -0.216 -24.583 1.00 84.75 90 ILE A CA 1
ATOM 697 C C . ILE A 1 90 ? 8.848 0.264 -24.666 1.00 84.75 90 ILE A C 1
ATOM 699 O O . ILE A 1 90 ? 8.186 0.441 -23.639 1.00 84.75 90 ILE A O 1
ATOM 703 N N . ASN A 1 91 ? 8.332 0.444 -25.883 1.00 85.88 91 ASN A N 1
ATOM 704 C CA . ASN A 1 91 ? 6.946 0.855 -26.102 1.00 85.88 91 ASN A CA 1
ATOM 705 C C . ASN A 1 91 ? 5.958 -0.217 -25.614 1.00 85.88 91 ASN A C 1
ATOM 707 O O . ASN A 1 91 ? 4.945 0.115 -24.991 1.00 85.88 91 ASN A O 1
ATOM 711 N N . ALA A 1 92 ? 6.270 -1.498 -25.833 1.00 89.00 92 ALA A N 1
ATOM 712 C CA . ALA A 1 92 ? 5.471 -2.609 -25.325 1.00 89.00 92 ALA A CA 1
ATOM 713 C C . ALA A 1 92 ? 5.452 -2.639 -23.787 1.00 89.00 92 ALA A C 1
ATOM 715 O O . ALA A 1 92 ? 4.375 -2.665 -23.188 1.00 89.00 92 ALA A O 1
ATOM 716 N N . VAL A 1 93 ? 6.622 -2.554 -23.140 1.00 87.38 93 VAL A N 1
ATOM 717 C CA . VAL A 1 93 ? 6.735 -2.531 -21.669 1.00 87.38 93 VAL A CA 1
ATOM 718 C C . VAL A 1 93 ? 5.992 -1.332 -21.077 1.00 87.38 93 VAL A C 1
ATOM 720 O O . VAL A 1 93 ? 5.229 -1.492 -20.126 1.00 87.38 93 VAL A O 1
ATOM 723 N N . SER A 1 94 ? 6.143 -0.149 -21.674 1.00 84.19 94 SER A N 1
ATOM 724 C CA . SER A 1 94 ? 5.458 1.071 -21.228 1.00 84.19 94 SER A CA 1
ATOM 725 C C . SER A 1 94 ? 3.938 0.930 -21.312 1.00 84.19 94 SER A C 1
ATOM 727 O O . SER A 1 94 ? 3.227 1.284 -20.374 1.00 84.19 94 SER A O 1
ATOM 729 N N . THR A 1 95 ? 3.432 0.342 -22.400 1.00 90.00 95 THR A N 1
ATOM 730 C CA . THR A 1 95 ? 1.996 0.078 -22.573 1.00 90.00 95 THR A CA 1
ATOM 731 C C . THR A 1 95 ? 1.477 -0.889 -21.510 1.00 90.00 95 THR A C 1
ATOM 733 O O . THR A 1 95 ? 0.442 -0.627 -20.902 1.00 90.00 95 THR A O 1
ATOM 736 N N . ILE A 1 96 ? 2.208 -1.975 -21.231 1.00 90.62 96 ILE A N 1
ATOM 737 C CA . ILE A 1 96 ? 1.843 -2.943 -20.184 1.00 90.62 96 ILE A CA 1
ATOM 738 C C . ILE A 1 96 ? 1.784 -2.258 -18.816 1.00 90.62 96 ILE A C 1
ATOM 740 O O . ILE A 1 96 ? 0.804 -2.428 -18.094 1.00 90.62 96 ILE A O 1
ATOM 744 N N . ILE A 1 97 ? 2.790 -1.449 -18.472 1.00 86.06 97 ILE A N 1
ATOM 745 C CA . ILE A 1 97 ? 2.832 -0.721 -17.197 1.00 86.06 97 ILE A CA 1
ATOM 746 C C . ILE A 1 97 ? 1.631 0.220 -17.070 1.00 86.06 97 ILE A C 1
ATOM 748 O O . ILE A 1 97 ? 0.982 0.229 -16.022 1.00 86.06 97 ILE A O 1
ATOM 752 N N . ILE A 1 98 ? 1.295 0.966 -18.127 1.00 87.00 98 ILE A N 1
ATOM 753 C CA . ILE A 1 98 ? 0.133 1.866 -18.142 1.00 87.00 98 ILE A CA 1
ATOM 754 C C . ILE A 1 98 ? -1.164 1.077 -17.942 1.00 87.00 98 ILE A C 1
ATOM 756 O O . ILE A 1 98 ? -1.968 1.433 -17.081 1.00 87.00 98 ILE A O 1
ATOM 760 N N . VAL A 1 99 ? -1.361 -0.016 -18.685 1.00 93.00 99 VAL A N 1
ATOM 761 C CA . VAL A 1 99 ? -2.571 -0.848 -18.591 1.00 93.00 99 VAL A CA 1
ATOM 762 C C . VAL A 1 99 ? -2.711 -1.466 -17.202 1.00 93.00 99 VAL A C 1
ATOM 764 O O . VAL A 1 99 ? -3.791 -1.402 -16.619 1.00 93.00 99 VAL A O 1
ATOM 767 N N . VAL A 1 100 ? -1.633 -2.019 -16.642 1.00 88.69 100 VAL A N 1
ATOM 768 C CA . VAL A 1 100 ? -1.638 -2.617 -15.298 1.00 88.69 100 VAL A CA 1
ATOM 769 C C . VAL A 1 100 ? -1.912 -1.557 -14.233 1.00 88.69 100 VAL A C 1
ATOM 771 O O . VAL A 1 100 ? -2.751 -1.775 -13.362 1.00 88.69 100 VAL A O 1
ATOM 774 N N . SER A 1 101 ? -1.268 -0.393 -14.323 1.00 82.19 101 SER A N 1
ATOM 775 C CA . SER A 1 101 ? -1.473 0.711 -13.377 1.00 82.19 101 SER A CA 1
ATOM 776 C C . SER A 1 101 ? -2.910 1.228 -13.426 1.00 82.19 101 SER A C 1
ATOM 778 O O . SER A 1 101 ? -3.547 1.400 -12.387 1.00 82.19 101 SER A O 1
ATOM 780 N N . MET A 1 102 ? -3.457 1.401 -14.632 1.00 84.75 102 MET A N 1
ATOM 781 C CA . MET A 1 102 ? -4.838 1.832 -14.837 1.00 84.75 102 MET A CA 1
ATOM 782 C C . MET A 1 102 ? -5.837 0.776 -14.352 1.00 84.75 102 ME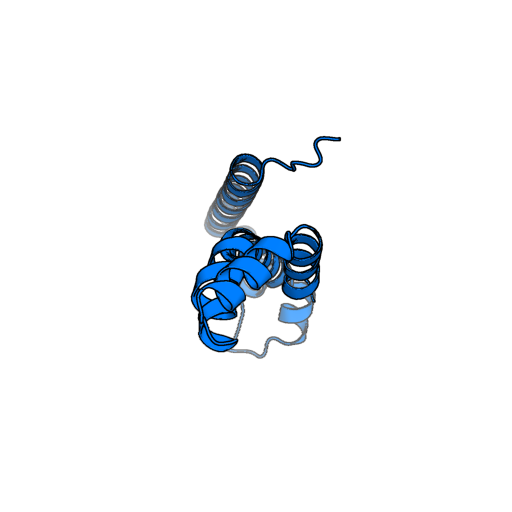T A C 1
ATOM 784 O O . MET A 1 102 ? -6.809 1.118 -13.683 1.00 84.75 102 MET A O 1
ATOM 788 N N . ALA A 1 103 ? -5.581 -0.510 -14.607 1.00 87.94 103 ALA A N 1
ATOM 789 C CA . ALA A 1 103 ? -6.401 -1.602 -14.093 1.00 87.94 103 ALA A CA 1
ATOM 790 C C . ALA A 1 103 ? -6.390 -1.642 -12.559 1.00 87.94 103 ALA A C 1
ATOM 792 O O . ALA A 1 103 ? -7.451 -1.736 -11.948 1.00 87.94 103 ALA A O 1
ATOM 793 N N . LEU A 1 104 ? -5.220 -1.506 -11.925 1.00 81.62 104 LEU A N 1
ATOM 794 C CA . LEU A 1 104 ? -5.098 -1.440 -10.468 1.00 81.62 104 LEU A CA 1
ATOM 795 C C . LEU A 1 104 ? -5.848 -0.237 -9.889 1.00 81.62 104 LEU A C 1
ATOM 797 O O . LEU A 1 104 ? -6.569 -0.402 -8.909 1.00 81.62 104 LEU A O 1
ATOM 801 N N . MET A 1 105 ? -5.736 0.946 -10.501 1.00 75.31 105 MET A N 1
ATOM 802 C CA . MET A 1 105 ? -6.491 2.134 -10.084 1.00 75.31 105 MET A CA 1
ATOM 803 C C . MET A 1 105 ? -8.005 1.950 -10.228 1.00 75.31 105 MET A C 1
ATOM 805 O O . MET A 1 105 ? -8.759 2.330 -9.338 1.00 75.31 105 MET A O 1
ATOM 809 N N . LEU A 1 106 ? -8.473 1.345 -11.321 1.00 84.06 106 LEU A N 1
ATOM 810 C CA . LEU A 1 106 ? -9.899 1.082 -11.521 1.00 84.06 106 LEU A CA 1
ATOM 811 C C . LEU A 1 106 ? -10.426 0.019 -10.552 1.00 84.06 106 LEU A C 1
ATOM 813 O O . LEU A 1 106 ? -11.536 0.152 -10.038 1.00 84.06 106 LEU A O 1
ATOM 817 N N . LEU A 1 107 ? -9.634 -1.019 -10.272 1.00 83.12 107 LEU A N 1
ATOM 818 C CA . LEU A 1 107 ? -9.974 -2.040 -9.284 1.00 83.12 107 LEU A CA 1
ATOM 819 C C . LEU A 1 107 ? -10.067 -1.422 -7.891 1.00 83.12 107 LEU A C 1
ATOM 821 O O . LEU A 1 107 ? -11.081 -1.608 -7.221 1.00 83.12 107 LEU A O 1
ATOM 825 N N . THR A 1 108 ? -9.068 -0.645 -7.467 1.00 72.25 108 THR A N 1
ATOM 826 C CA . THR A 1 108 ? -9.127 0.033 -6.167 1.00 72.25 108 THR A CA 1
ATOM 827 C C . THR A 1 108 ? -10.305 1.000 -6.113 1.00 72.25 108 THR A C 1
ATOM 829 O O . THR A 1 108 ? -11.086 0.914 -5.176 1.00 72.25 108 THR A O 1
ATOM 832 N N . ALA A 1 109 ? -10.540 1.821 -7.136 1.00 73.12 109 ALA A N 1
ATOM 833 C CA . ALA A 1 109 ? -11.701 2.714 -7.178 1.00 73.12 109 ALA A CA 1
ATOM 834 C C . ALA A 1 109 ? -13.052 1.970 -7.117 1.00 73.12 109 ALA A C 1
ATOM 836 O O . ALA A 1 109 ? -14.021 2.490 -6.569 1.00 73.12 109 ALA A O 1
ATOM 837 N N . ARG A 1 110 ? -13.135 0.750 -7.662 1.00 75.75 110 ARG A N 1
ATOM 838 C CA . ARG A 1 110 ? -14.366 -0.056 -7.660 1.00 75.75 110 ARG A CA 1
ATOM 839 C C . ARG A 1 110 ? -14.593 -0.805 -6.346 1.00 75.75 110 ARG A C 1
ATOM 841 O O . ARG A 1 110 ? -15.738 -0.927 -5.919 1.00 75.75 110 ARG A O 1
ATOM 848 N N . PHE A 1 111 ? -13.534 -1.315 -5.716 1.00 67.81 111 PHE A N 1
ATOM 849 C CA . PHE A 1 111 ? -13.615 -2.005 -4.422 1.00 67.81 111 PHE A CA 1
ATOM 850 C C . PHE A 1 111 ? -13.723 -1.026 -3.250 1.00 67.81 111 PHE A C 1
ATOM 852 O O . PHE A 1 111 ? -14.454 -1.279 -2.294 1.00 67.81 111 PHE A O 1
ATOM 859 N N . PHE A 1 112 ? -13.048 0.117 -3.342 1.00 64.94 112 PHE A N 1
ATOM 860 C CA . PHE A 1 112 ? -13.192 1.228 -2.416 1.00 64.94 112 PHE A CA 1
ATOM 861 C C . PHE A 1 112 ? -14.265 2.166 -2.955 1.00 64.94 112 PHE A C 1
ATOM 863 O O . PHE A 1 112 ? -13.963 3.206 -3.536 1.00 64.94 112 PHE A O 1
ATOM 870 N N . LYS A 1 113 ? -15.542 1.824 -2.727 1.00 55.03 113 LYS A N 1
ATOM 871 C CA . LYS A 1 113 ? -16.598 2.845 -2.720 1.00 55.03 113 LYS A CA 1
ATOM 872 C C . LYS A 1 113 ? -16.079 3.919 -1.755 1.00 55.03 113 LYS A C 1
ATOM 874 O O . LYS A 1 113 ? -15.914 3.621 -0.571 1.00 55.03 113 LYS A O 1
ATOM 879 N N . PHE A 1 114 ? -15.727 5.108 -2.252 1.00 49.81 114 PHE A N 1
ATOM 880 C CA . PHE A 1 114 ? -15.418 6.284 -1.433 1.00 49.81 114 PHE A CA 1
ATOM 881 C C . PHE A 1 114 ? -16.707 6.644 -0.680 1.00 49.81 114 PHE A C 1
ATOM 883 O O . PHE A 1 114 ? -17.468 7.524 -1.065 1.00 49.81 114 PHE A O 1
ATOM 890 N N . GLY A 1 115 ? -17.014 5.854 0.345 1.00 46.06 115 GLY A N 1
ATOM 891 C CA . GLY A 1 115 ? -18.167 5.975 1.213 1.00 46.06 115 GLY A CA 1
ATOM 892 C C . GLY A 1 115 ? -17.878 7.041 2.249 1.00 46.06 115 GLY A C 1
ATOM 893 O O . GLY A 1 115 ? -17.705 6.734 3.421 1.00 46.06 115 GLY A O 1
ATOM 894 N N . GLY A 1 116 ? -17.780 8.282 1.782 1.00 45.00 116 GLY A N 1
ATOM 895 C CA . GLY A 1 116 ? -18.341 9.404 2.513 1.00 45.00 116 GLY A CA 1
ATOM 896 C C . GLY A 1 116 ? -19.793 9.527 2.071 1.00 45.00 116 GLY A C 1
ATOM 897 O O 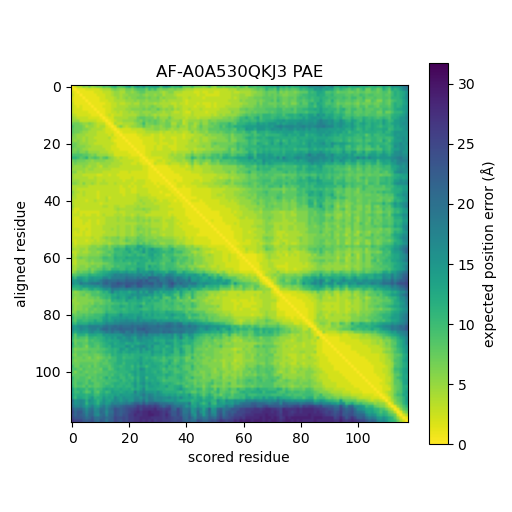. GLY A 1 116 ? -20.108 10.357 1.223 1.00 45.00 116 GLY A O 1
ATOM 898 N N . GLU A 1 117 ? -20.658 8.647 2.572 1.00 42.00 117 GLU A N 1
ATOM 899 C CA . GLU A 1 117 ? -22.082 8.969 2.624 1.00 42.00 117 GLU A CA 1
ATOM 900 C C . GLU A 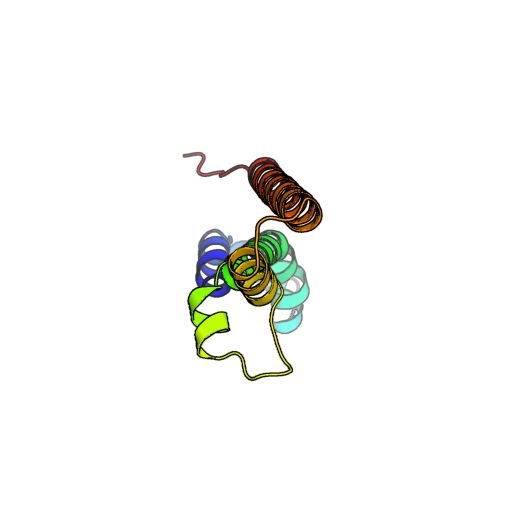1 117 ? -22.305 9.739 3.931 1.00 42.00 117 GLU A C 1
ATOM 902 O O . GLU A 1 117 ? -21.729 9.401 4.965 1.00 42.00 117 GLU A O 1
ATOM 907 N N . LYS A 1 118 ? -23.014 10.855 3.774 1.00 38.88 118 LYS A N 1
ATOM 908 C CA . LYS A 1 118 ? -23.349 11.884 4.761 1.00 38.88 118 LYS A CA 1
ATOM 909 C C . LYS A 1 118 ? -23.988 11.324 6.025 1.00 38.88 118 LYS A C 1
ATOM 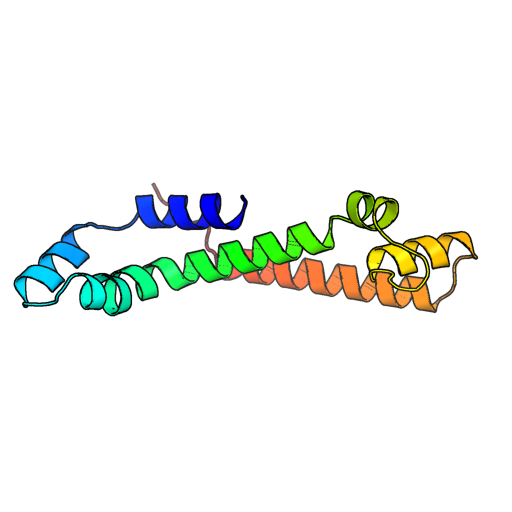911 O O . LYS A 1 118 ? -24.748 10.341 5.898 1.00 38.88 118 LYS A O 1
#

Sequence (118 aa):
PYVIVVVSARLQTFAPELEEAARSLGANQWQVTRRVTLPWIMPGVIAGGLFAFAVSFDQFVVSYFLSTPGQTTLPVEIYAAIRKGFTPEINAVSTIIIVVSMALMLLTARFFKFGGEK

Mean predicted aligned error: 8.44 Å

Radius of gyration: 20.82 Å; Cα contacts (8 Å, |Δi|>4): 54; chains: 1; bounding box: 49×24×59 Å

Solvent-accessible surface area (backbone atoms only — not comparable to full-atom values): 6830 Å² total; per-residue (Å²): 112,60,38,58,56,43,33,51,60,46,57,72,71,54,67,66,65,63,55,50,54,40,43,75,75,69,46,51,73,68,52,34,43,63,70,49,52,42,67,68,43,40,66,34,47,54,51,14,49,54,51,42,49,55,56,60,69,68,43,41,70,63,46,53,78,68,47,51,96,94,54,73,51,74,62,42,49,54,52,56,46,51,75,77,44,89,47,75,66,60,55,51,53,51,51,51,52,50,52,52,52,51,49,51,51,52,49,48,54,64,74,48,66,82,78,78,73,130

Nearest PDB structures (foldseek):
  8y5f-assembly1_C  TM=8.100E-01  e=2.118E-05  Escherichia coli
  3d31-assembly1_C  TM=8.250E-01  e=1.825E-02  unclassified
  8zx1-assembly1_B  TM=7.409E-01  e=5.075E-02  Escherichia coli
  4jbw-assembly2_I  TM=8.069E-01  e=8.955E-02  Escherichia coli K-12
  2onk-assembly2_I  TM=7.463E-01  e=1.673E-01  Archaeoglobus fulgidus

Secondary structure (DSSP, 8-state):
-HHHHHHHHHHHT--THHHHHHHHTT--HHHHIIIIIHHHHHHHHHHHHHHHHHHHHH-HHHHHHHPBTTB--HHHHHHHHHHH---HHHHHHHHHHHHHHHHHHHHHHHHS------

pLDDT: mean 82.98, std 10.05, range [38.88, 93.88]